Protein AF-A0A9D7RDW9-F1 (afdb_monomer_lite)

Sequence (154 aa):
MALPDELKDSKKYGLVWEGELDVTPSSKNSARASVGKQFHAYVEIYEQSAHDAALAKLLSGGTRSPHRAQVKSKNTEANPLDYYESLGEMAAKVVASEMHSKWENNKTNNTVFVRGKATTLTVQGKKQDDGYHYEITMWYDVGDIYLAFHCYHP

Foldseek 3Di:
DPDPPVCVPCLQKDFQEKDWDWLCAAPVDPVDHIDIAIETEIEGLVVQVLQEQVSVCVNPVDRDDHDPFHPDPDQPDPDSSNVCHVVRVQLVVVVSVVLSVVNNPDPDPDHSAPAFDKDWDQQPPDQGPVGKGKTKIWGDHDHHIYIYMHITHD

Structure (mmCIF, N/CA/C/O backbone):
data_AF-A0A9D7RDW9-F1
#
_entry.id   AF-A0A9D7RDW9-F1
#
loop_
_atom_site.group_PDB
_atom_site.id
_atom_site.type_symbol
_atom_site.label_atom_id
_atom_site.label_alt_id
_atom_site.label_comp_id
_atom_site.label_asym_id
_atom_site.label_entity_id
_atom_site.label_seq_id
_atom_site.pdbx_PDB_ins_code
_atom_site.Cartn_x
_atom_site.Cartn_y
_atom_site.Cartn_z
_atom_site.occupancy
_atom_site.B_iso_or_equiv
_atom_site.auth_seq_id
_atom_site.auth_comp_id
_atom_site.auth_asym_id
_atom_site.auth_atom_id
_atom_site.pdbx_PDB_model_num
ATOM 1 N N . MET A 1 1 ? -14.795 -9.378 -0.049 1.00 60.97 1 MET A N 1
ATOM 2 C CA . MET A 1 1 ? -15.411 -8.552 -1.124 1.00 60.97 1 MET A CA 1
ATOM 3 C C . MET A 1 1 ? -14.729 -8.969 -2.410 1.00 60.97 1 MET A C 1
ATOM 5 O O . MET A 1 1 ? -13.715 -9.646 -2.338 1.00 60.97 1 MET A O 1
ATOM 9 N N . ALA A 1 2 ? -15.285 -8.672 -3.583 1.00 71.94 2 ALA A N 1
ATOM 10 C CA . ALA A 1 2 ? -14.461 -8.790 -4.783 1.00 71.94 2 ALA A CA 1
ATOM 11 C C . ALA A 1 2 ? -13.345 -7.734 -4.704 1.00 71.94 2 ALA A C 1
ATOM 13 O O . ALA A 1 2 ? -13.588 -6.657 -4.152 1.00 71.94 2 ALA A O 1
ATOM 14 N N . LEU A 1 3 ? -12.164 -8.042 -5.251 1.00 79.00 3 LEU A N 1
ATOM 15 C CA . LEU A 1 3 ? -11.102 -7.060 -5.481 1.00 79.00 3 LEU A CA 1
ATOM 16 C C . LEU A 1 3 ? -11.722 -5.770 -6.060 1.00 79.00 3 LEU A C 1
ATOM 18 O O . LEU A 1 3 ? -12.524 -5.901 -6.996 1.00 79.00 3 LEU A O 1
ATOM 22 N N . PRO A 1 4 ? -11.414 -4.571 -5.523 1.00 83.19 4 PRO A N 1
ATOM 23 C CA . PRO A 1 4 ? -11.872 -3.307 -6.096 1.00 83.19 4 PRO A CA 1
ATOM 24 C C . PRO A 1 4 ? -11.644 -3.268 -7.609 1.00 83.19 4 PRO A C 1
ATOM 26 O O . PRO A 1 4 ? -10.594 -3.703 -8.085 1.00 83.19 4 PRO A O 1
ATOM 29 N N . ASP A 1 5 ? -12.634 -2.795 -8.371 1.00 83.94 5 ASP A N 1
ATOM 30 C CA . ASP A 1 5 ? -12.584 -2.819 -9.839 1.00 83.94 5 ASP A CA 1
ATOM 31 C C . ASP A 1 5 ? -11.382 -2.036 -10.380 1.00 83.94 5 ASP A C 1
ATOM 33 O O . ASP A 1 5 ? -10.794 -2.423 -11.388 1.00 83.94 5 ASP A O 1
ATOM 37 N N . GLU A 1 6 ? -10.974 -0.985 -9.669 1.00 82.25 6 GLU A N 1
ATOM 38 C CA . GLU A 1 6 ? -9.788 -0.188 -9.959 1.00 82.25 6 GLU A CA 1
ATOM 39 C C . GLU A 1 6 ? -8.520 -1.051 -9.963 1.00 82.25 6 GLU A C 1
ATOM 41 O O . GLU A 1 6 ? -7.714 -0.955 -10.886 1.00 82.25 6 GLU A O 1
ATOM 46 N N . LEU A 1 7 ? -8.388 -1.957 -8.991 1.00 85.31 7 LEU A N 1
ATOM 47 C CA . LEU A 1 7 ? -7.217 -2.821 -8.812 1.00 85.31 7 LEU A CA 1
ATOM 48 C C . LEU A 1 7 ? -7.205 -4.034 -9.753 1.00 85.31 7 LEU A C 1
ATOM 50 O O . LEU A 1 7 ? -6.202 -4.739 -9.828 1.00 85.31 7 LEU A O 1
ATOM 54 N N . LYS A 1 8 ? -8.295 -4.287 -10.493 1.00 85.88 8 LYS A N 1
ATOM 55 C CA . LYS A 1 8 ? -8.345 -5.363 -11.500 1.00 85.88 8 LYS A CA 1
ATOM 56 C C . LYS A 1 8 ? -7.534 -5.038 -12.752 1.00 85.88 8 LYS A C 1
ATOM 58 O O . LYS A 1 8 ? -7.194 -5.950 -13.506 1.00 85.88 8 LYS A O 1
ATOM 63 N N . ASP A 1 9 ? -7.241 -3.761 -13.002 1.00 86.44 9 ASP A N 1
ATOM 64 C CA . ASP A 1 9 ? -6.407 -3.356 -14.130 1.00 86.44 9 ASP A CA 1
ATOM 65 C C . ASP A 1 9 ? -4.927 -3.603 -13.808 1.00 86.44 9 ASP A C 1
ATOM 67 O O . ASP A 1 9 ? -4.220 -2.734 -13.295 1.00 86.44 9 ASP A O 1
ATOM 71 N N . SER A 1 10 ? -4.446 -4.797 -14.160 1.00 80.44 10 SER A N 1
ATOM 72 C CA . SER A 1 10 ? -3.057 -5.216 -13.941 1.00 80.44 10 SER A CA 1
ATOM 73 C C . SER A 1 10 ? -2.026 -4.395 -14.726 1.00 80.44 10 SER A C 1
ATOM 75 O O . SER A 1 10 ? -0.825 -4.569 -14.532 1.00 80.44 10 SER A O 1
ATOM 77 N N . LYS A 1 11 ? -2.461 -3.527 -15.653 1.00 80.19 11 LYS A N 1
ATOM 78 C CA . LYS A 1 11 ? -1.573 -2.557 -16.313 1.00 80.19 11 LYS A CA 1
ATOM 79 C C . LYS A 1 11 ? -1.382 -1.303 -15.468 1.00 80.19 11 LYS A C 1
ATOM 81 O O . LYS A 1 11 ? -0.401 -0.594 -15.662 1.00 80.19 11 LYS A O 1
ATOM 86 N N . LYS A 1 12 ? -2.319 -1.012 -14.564 1.00 86.56 12 LYS A N 1
ATOM 87 C CA . LYS A 1 12 ? -2.275 0.147 -13.666 1.00 86.56 12 LYS A CA 1
ATOM 88 C C . LYS A 1 12 ? -1.745 -0.193 -12.289 1.00 86.56 12 LYS A C 1
ATOM 90 O O . LYS A 1 12 ? -1.060 0.639 -11.705 1.00 86.56 12 LYS A O 1
ATOM 95 N N . TYR A 1 13 ? -2.040 -1.391 -11.806 1.00 92.06 13 TYR A N 1
ATOM 96 C CA . TYR A 1 13 ? -1.727 -1.815 -10.453 1.00 92.06 13 TYR A CA 1
ATOM 97 C C . TYR A 1 13 ? -1.015 -3.164 -10.481 1.00 92.06 13 TYR A C 1
ATOM 99 O O . TYR A 1 13 ? -1.462 -4.094 -11.149 1.00 92.06 13 TYR A O 1
ATOM 107 N N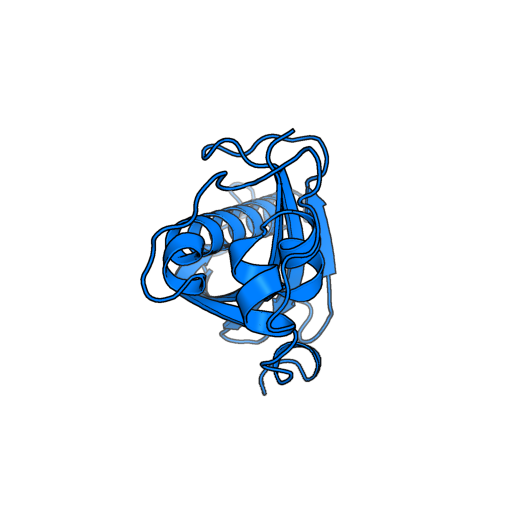 . GLY A 1 14 ? 0.093 -3.273 -9.754 1.00 92.56 14 GLY A N 1
ATOM 108 C CA . GLY A 1 14 ? 0.791 -4.539 -9.541 1.00 92.56 14 GLY A CA 1
ATOM 109 C C . GLY A 1 14 ? 0.740 -4.906 -8.069 1.00 92.56 14 GLY A C 1
ATOM 110 O O . GLY A 1 14 ? 1.182 -4.103 -7.255 1.00 92.56 14 GLY A O 1
ATOM 111 N N . LEU A 1 15 ? 0.210 -6.082 -7.720 1.00 94.69 15 LEU A N 1
ATOM 112 C CA . LEU A 1 15 ? 0.319 -6.602 -6.355 1.00 94.69 15 LEU A CA 1
ATOM 113 C C . LEU A 1 15 ? 1.801 -6.849 -6.058 1.00 94.69 15 LEU A C 1
ATOM 115 O O . LEU A 1 15 ? 2.462 -7.566 -6.807 1.00 94.69 15 LEU A O 1
ATOM 119 N N . VAL A 1 16 ? 2.310 -6.230 -4.998 1.00 95.38 16 VAL A N 1
ATOM 120 C CA . VAL A 1 16 ? 3.726 -6.315 -4.603 1.00 95.38 16 VAL A CA 1
ATOM 121 C C . VAL A 1 16 ? 3.904 -6.928 -3.226 1.00 95.38 16 VAL A C 1
ATOM 123 O O . VAL A 1 16 ? 4.978 -7.433 -2.936 1.00 95.38 16 VAL A O 1
ATOM 126 N N . TRP A 1 17 ? 2.872 -6.902 -2.382 1.00 96.81 17 TRP A N 1
ATOM 127 C CA . TRP A 1 17 ? 2.935 -7.496 -1.054 1.00 96.81 17 TRP A CA 1
ATOM 128 C C . TRP A 1 17 ? 1.547 -7.908 -0.560 1.00 96.81 17 TRP A C 1
ATOM 130 O O . TRP A 1 17 ? 0.559 -7.203 -0.786 1.00 96.81 17 TRP A O 1
ATOM 140 N N . GLU A 1 18 ? 1.486 -9.034 0.144 1.00 96.50 18 GLU A N 1
ATOM 141 C CA . GLU A 1 18 ? 0.309 -9.493 0.874 1.00 96.50 18 GLU A CA 1
ATOM 142 C C . GLU A 1 18 ? 0.717 -10.020 2.253 1.00 96.50 18 GLU A C 1
ATOM 144 O O . GLU A 1 18 ? 1.746 -10.677 2.406 1.00 96.50 18 GLU A O 1
ATOM 149 N N . GLY A 1 19 ? -0.092 -9.746 3.271 1.00 94.50 19 GLY A N 1
ATOM 150 C CA . GLY A 1 19 ? 0.176 -10.242 4.615 1.00 94.50 19 GLY A CA 1
ATOM 151 C C . GLY A 1 19 ? -0.866 -9.807 5.631 1.00 94.50 19 GLY A C 1
ATOM 152 O O . GLY A 1 19 ? -1.590 -8.832 5.431 1.00 94.50 19 GLY A O 1
ATOM 153 N N . GLU A 1 20 ? -0.946 -10.538 6.735 1.00 93.50 20 GLU A N 1
ATOM 154 C CA . GLU A 1 20 ? -1.814 -10.172 7.848 1.00 93.50 20 GLU A CA 1
ATOM 155 C C . GLU A 1 20 ? -1.125 -9.121 8.726 1.00 93.50 20 GLU A C 1
ATOM 157 O O . GLU A 1 20 ? 0.026 -9.294 9.131 1.00 93.50 20 GLU A O 1
ATOM 162 N N . LEU A 1 21 ? -1.833 -8.032 9.032 1.00 89.12 21 LEU A N 1
ATOM 163 C CA . LEU A 1 21 ? -1.414 -7.069 10.047 1.00 89.12 21 LEU A CA 1
ATOM 164 C C . LEU A 1 21 ? -2.541 -6.847 11.046 1.00 89.12 21 LEU A C 1
ATOM 166 O O . LEU A 1 21 ? -3.724 -6.768 10.698 1.00 89.12 21 LEU A O 1
ATOM 170 N N . ASP A 1 22 ? -2.138 -6.680 12.297 1.00 85.75 22 ASP A N 1
ATOM 171 C CA . ASP A 1 22 ? -3.022 -6.280 13.375 1.00 85.75 22 ASP A CA 1
ATOM 172 C C . ASP A 1 22 ? -3.286 -4.774 13.329 1.00 85.75 22 ASP A C 1
ATOM 174 O O . ASP A 1 22 ? -2.366 -3.951 13.355 1.00 85.75 22 ASP A O 1
ATOM 178 N N . VAL A 1 23 ? -4.565 -4.398 13.336 1.00 78.50 23 VAL A N 1
ATOM 179 C CA . VAL A 1 23 ? -4.968 -3.037 13.690 1.00 78.50 23 VAL A CA 1
ATOM 180 C C . VAL A 1 23 ? -5.188 -3.007 15.198 1.00 78.50 23 VAL A C 1
ATOM 182 O O . VAL A 1 23 ? -6.235 -3.430 15.698 1.00 78.50 23 VAL A O 1
ATOM 185 N N . THR A 1 24 ? -4.177 -2.512 15.916 1.00 73.69 24 THR A N 1
ATOM 186 C CA . THR A 1 24 ? -4.162 -2.430 17.382 1.00 73.69 24 THR A CA 1
ATOM 187 C C . THR A 1 24 ? -5.432 -1.742 17.902 1.00 73.69 24 THR A C 1
ATOM 189 O O . THR A 1 24 ? -5.862 -0.727 17.335 1.00 73.69 24 THR A O 1
ATOM 192 N N . PRO A 1 25 ? -6.059 -2.247 18.980 1.00 67.44 25 PRO A N 1
ATOM 193 C CA . PRO A 1 25 ? -7.257 -1.627 19.526 1.00 67.44 25 PRO A CA 1
ATOM 194 C C . PRO A 1 25 ? -6.938 -0.274 20.163 1.00 67.44 25 PRO A C 1
ATOM 196 O O . PRO A 1 25 ? -5.800 0.003 20.542 1.00 67.44 25 PRO A O 1
ATOM 199 N N . SER A 1 26 ? -7.963 0.565 20.322 1.00 69.31 26 SER A N 1
ATOM 200 C CA . SER A 1 26 ? -7.806 1.817 21.061 1.00 69.31 26 SER A CA 1
ATOM 201 C C . SER A 1 26 ? -7.531 1.543 22.542 1.00 69.31 26 SER A C 1
ATOM 203 O O . SER A 1 26 ? -8.332 0.912 23.232 1.00 69.31 26 SER A O 1
ATOM 205 N N . SER A 1 27 ? -6.450 2.122 23.052 1.00 73.12 27 SER A N 1
ATOM 206 C CA . SER A 1 27 ? -6.102 2.227 24.471 1.00 73.12 27 SER A CA 1
ATOM 207 C C . SER A 1 27 ? -7.204 2.868 25.323 1.00 73.12 27 SER A C 1
ATOM 209 O O . SER A 1 27 ? -7.273 2.633 26.528 1.00 73.12 27 SER A O 1
ATOM 211 N N . LYS A 1 28 ? -8.107 3.642 24.710 1.00 69.00 28 LYS A N 1
ATOM 212 C CA . LYS A 1 28 ? -9.235 4.312 25.376 1.00 69.00 28 LYS A CA 1
ATOM 213 C C . LYS A 1 28 ? -10.488 3.442 25.487 1.00 69.00 28 LYS A C 1
ATOM 215 O O . LYS A 1 28 ? -11.459 3.868 26.108 1.00 69.00 28 LYS A O 1
ATOM 220 N N . ASN A 1 29 ? -10.502 2.249 24.891 1.00 65.81 29 ASN A N 1
ATOM 221 C CA . ASN A 1 29 ? -11.636 1.331 24.964 1.00 65.81 29 ASN A CA 1
ATOM 222 C C . ASN A 1 29 ? -11.160 -0.121 25.102 1.00 65.81 29 ASN A C 1
ATOM 224 O O . ASN A 1 29 ? -11.048 -0.857 24.123 1.00 65.81 29 ASN A O 1
ATOM 228 N N . SER A 1 30 ? -10.945 -0.534 26.352 1.00 62.03 30 SER A N 1
ATOM 229 C CA . SER A 1 30 ? -10.460 -1.867 26.736 1.00 62.03 30 SER A CA 1
ATOM 230 C C . SER A 1 30 ? -11.396 -3.026 26.372 1.00 62.03 30 SER A C 1
ATOM 232 O O . SER A 1 30 ? -10.992 -4.180 26.468 1.00 62.03 30 SER A O 1
ATOM 234 N N . ALA A 1 31 ? -12.632 -2.751 25.941 1.00 63.12 31 ALA A N 1
ATOM 235 C CA . ALA A 1 31 ? -13.577 -3.779 25.506 1.00 63.12 31 ALA A CA 1
ATOM 236 C C . ALA A 1 31 ? -13.351 -4.243 24.054 1.00 63.12 31 ALA A C 1
ATOM 238 O O . ALA A 1 31 ? -14.038 -5.153 23.591 1.00 63.12 31 ALA A O 1
ATOM 239 N N . ARG A 1 32 ? -12.432 -3.615 23.308 1.00 67.19 32 ARG A N 1
ATOM 240 C CA . ARG A 1 32 ? -12.145 -3.967 21.912 1.00 67.19 32 ARG A CA 1
ATOM 241 C C . ARG A 1 32 ? -10.827 -4.726 21.805 1.00 67.19 32 ARG A C 1
ATOM 243 O O . ARG A 1 32 ? -9.797 -4.246 22.262 1.00 67.19 32 ARG A O 1
ATOM 250 N N . ALA A 1 33 ? -10.873 -5.899 21.179 1.00 70.31 33 ALA A N 1
ATOM 251 C CA . ALA A 1 33 ? -9.689 -6.680 20.832 1.00 70.31 33 ALA A CA 1
ATOM 252 C C . ALA A 1 33 ? -8.998 -6.121 19.575 1.00 70.31 33 ALA A C 1
ATOM 254 O O . ALA A 1 33 ? -9.622 -5.389 18.799 1.00 70.31 33 ALA A O 1
ATOM 255 N N . SER A 1 34 ? -7.729 -6.496 19.375 1.00 75.06 34 SER A N 1
ATOM 256 C CA . SER A 1 34 ? -7.055 -6.332 18.079 1.00 75.06 34 SER A CA 1
ATOM 257 C C . SER A 1 34 ? -7.871 -6.991 16.977 1.00 75.06 34 SER A C 1
ATOM 259 O O . SER A 1 34 ? -8.531 -8.009 17.207 1.00 75.06 34 SER A O 1
ATOM 261 N N . VAL A 1 35 ? -7.831 -6.400 15.787 1.00 79.50 35 VAL A N 1
ATOM 262 C CA . VAL A 1 35 ? -8.434 -6.991 14.598 1.00 79.50 35 VAL A CA 1
ATOM 263 C C . VAL A 1 35 ? -7.335 -7.231 13.578 1.00 79.50 35 VAL A C 1
ATOM 265 O O . VAL A 1 35 ? -6.849 -6.279 12.965 1.00 79.50 35 VAL A O 1
ATOM 268 N N . GLY A 1 36 ? -6.999 -8.505 13.387 1.00 84.12 36 GLY A N 1
ATOM 269 C CA . GLY A 1 36 ? -6.197 -8.965 12.261 1.00 84.12 36 GLY A CA 1
ATOM 270 C C . GLY A 1 36 ? -6.953 -8.743 10.954 1.00 84.12 36 GLY A C 1
ATOM 271 O O . GLY A 1 36 ? -8.155 -9.026 10.848 1.00 84.12 36 GLY A O 1
ATOM 272 N N . LYS A 1 37 ? -6.266 -8.162 9.975 1.00 87.75 37 LYS A N 1
ATOM 273 C CA . LYS A 1 37 ? -6.765 -7.965 8.613 1.00 87.75 37 LYS A CA 1
ATOM 274 C C . LYS A 1 37 ? -5.730 -8.468 7.632 1.00 87.75 37 LYS A C 1
ATOM 276 O O . LYS A 1 37 ? -4.541 -8.223 7.817 1.00 87.75 37 LYS A O 1
ATOM 281 N N . GLN A 1 38 ? -6.197 -9.097 6.562 1.00 93.50 38 GLN A N 1
ATOM 282 C CA . GLN A 1 38 ? -5.346 -9.396 5.422 1.00 93.50 38 GLN A CA 1
ATOM 283 C C . GLN A 1 38 ? -5.163 -8.118 4.601 1.00 93.50 38 GLN A C 1
ATOM 285 O O . GLN A 1 38 ? -6.139 -7.483 4.202 1.00 93.50 38 GLN A O 1
ATOM 290 N N . PHE A 1 39 ? -3.923 -7.729 4.345 1.00 94.31 39 PHE A N 1
ATOM 291 C CA . PHE A 1 39 ? -3.587 -6.586 3.511 1.00 94.31 39 PHE A CA 1
ATOM 292 C C . PHE A 1 39 ? -3.116 -7.053 2.140 1.00 94.31 39 PHE A C 1
ATOM 294 O O . PHE A 1 39 ? -2.392 -8.039 2.018 1.00 94.31 39 PHE A O 1
ATOM 301 N N . HIS A 1 40 ? -3.509 -6.299 1.118 1.00 95.56 40 HIS A N 1
ATOM 302 C CA . HIS A 1 40 ? -3.111 -6.492 -0.271 1.00 95.56 40 HIS A CA 1
ATOM 303 C C . HIS A 1 40 ? -2.586 -5.160 -0.801 1.00 95.56 40 HIS A C 1
ATOM 305 O O . HIS A 1 40 ? -3.369 -4.229 -1.018 1.00 95.56 40 HIS A O 1
ATOM 311 N N . ALA A 1 41 ? -1.270 -5.055 -0.967 1.00 96.06 41 ALA A N 1
ATOM 312 C CA . ALA A 1 41 ? -0.591 -3.833 -1.372 1.00 96.06 41 ALA A CA 1
ATOM 313 C C . ALA A 1 41 ? -0.232 -3.853 -2.854 1.00 96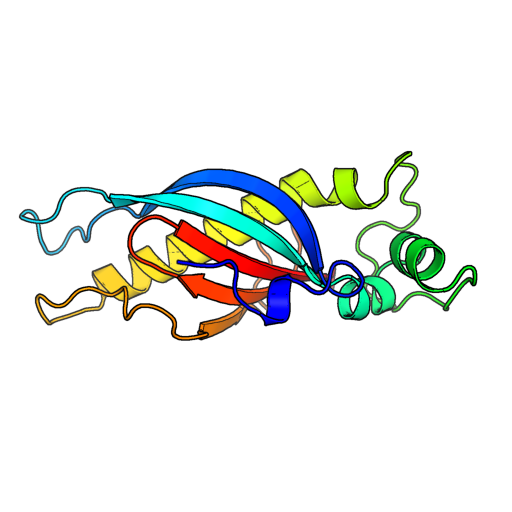.06 41 ALA A C 1
ATOM 315 O O . ALA A 1 41 ? 0.548 -4.684 -3.322 1.00 96.06 41 ALA A O 1
ATOM 316 N N . TYR A 1 42 ? -0.786 -2.890 -3.580 1.00 95.88 42 TYR A N 1
ATOM 317 C CA . TYR A 1 42 ? -0.586 -2.701 -5.004 1.00 95.88 42 TYR A CA 1
ATOM 318 C C . TYR A 1 42 ? 0.230 -1.437 -5.255 1.00 95.88 42 TYR A C 1
ATOM 320 O O . TYR A 1 42 ? -0.104 -0.374 -4.738 1.00 95.88 42 TYR A O 1
ATOM 328 N N . VAL A 1 43 ? 1.259 -1.516 -6.092 1.00 94.56 43 VAL A N 1
ATOM 329 C CA . VAL A 1 43 ? 1.949 -0.320 -6.589 1.00 94.56 43 VAL A CA 1
ATOM 330 C C . VAL A 1 43 ? 1.190 0.265 -7.784 1.00 94.56 43 VAL A C 1
ATOM 332 O O . VAL A 1 43 ? 0.796 -0.471 -8.693 1.00 94.56 43 VAL A O 1
ATOM 335 N N . GLU A 1 44 ? 0.983 1.583 -7.806 1.00 92.88 44 GLU A N 1
ATOM 336 C CA . GLU A 1 44 ? 0.394 2.313 -8.935 1.00 92.88 44 GLU A CA 1
ATOM 337 C C . GLU A 1 44 ? 1.440 2.497 -10.033 1.00 92.88 44 GLU A C 1
ATOM 339 O O . GLU A 1 44 ? 2.222 3.446 -10.031 1.00 92.88 44 GLU A O 1
ATOM 344 N N . ILE A 1 45 ? 1.469 1.584 -11.000 1.00 89.38 45 ILE A N 1
ATOM 345 C CA . ILE A 1 45 ? 2.552 1.479 -11.982 1.00 89.38 45 ILE A CA 1
ATOM 346 C C . ILE A 1 45 ? 2.679 2.762 -12.816 1.00 89.38 45 ILE A C 1
ATOM 348 O O . ILE A 1 45 ? 3.793 3.183 -13.117 1.00 89.38 45 ILE A O 1
ATOM 352 N N . TYR A 1 46 ? 1.568 3.416 -13.177 1.00 85.81 46 TYR A N 1
ATOM 353 C CA . TYR A 1 46 ? 1.613 4.645 -13.981 1.00 85.81 46 TYR A CA 1
ATOM 354 C C . TYR A 1 46 ? 2.234 5.825 -13.231 1.00 85.81 46 TYR A C 1
ATOM 356 O O . TYR A 1 46 ? 3.160 6.440 -13.765 1.00 85.81 46 TYR A O 1
ATOM 364 N N . GLU A 1 47 ? 1.775 6.124 -12.016 1.00 86.81 47 GLU A N 1
ATOM 365 C CA . GLU A 1 47 ? 2.353 7.204 -11.207 1.00 86.81 47 GLU A CA 1
ATOM 366 C C . GLU A 1 47 ? 3.790 6.861 -10.816 1.00 86.81 47 GLU A C 1
ATOM 368 O O . GLU A 1 47 ? 4.712 7.653 -11.014 1.00 86.81 47 GLU A O 1
ATOM 373 N N . GLN A 1 48 ? 4.033 5.611 -10.423 1.00 88.06 48 GLN A N 1
ATOM 374 C CA . GLN A 1 48 ? 5.372 5.143 -10.105 1.00 88.06 48 GLN A CA 1
ATOM 375 C C . GLN A 1 48 ? 6.317 5.226 -11.310 1.00 88.06 48 GLN A C 1
ATOM 377 O O . GLN A 1 48 ? 7.482 5.573 -11.145 1.00 88.06 48 GLN A O 1
ATOM 382 N N . SER A 1 49 ? 5.839 5.002 -12.539 1.00 83.12 49 SER A N 1
ATOM 383 C CA . SER A 1 49 ? 6.644 5.164 -13.759 1.00 83.12 49 SER A CA 1
ATOM 384 C C . SER A 1 49 ? 7.061 6.608 -14.038 1.00 83.12 49 SER A C 1
ATOM 386 O O . SER A 1 49 ? 8.023 6.839 -14.773 1.00 83.12 49 SER A O 1
ATOM 388 N N . ALA A 1 50 ? 6.362 7.599 -13.473 1.00 82.50 50 ALA A N 1
ATOM 389 C CA . ALA A 1 50 ? 6.843 8.973 -13.510 1.00 82.50 50 ALA A CA 1
ATOM 390 C C . ALA A 1 50 ? 8.127 9.113 -12.675 1.00 82.50 50 ALA A C 1
ATOM 392 O O . ALA A 1 50 ? 9.041 9.836 -13.073 1.00 82.50 50 ALA A O 1
ATOM 393 N N . HIS A 1 51 ? 8.228 8.376 -11.567 1.00 81.75 51 HIS A N 1
ATOM 394 C CA . HIS A 1 51 ? 9.356 8.405 -10.639 1.00 81.75 51 HIS A CA 1
ATOM 395 C C . HIS A 1 51 ? 10.448 7.368 -10.948 1.00 81.75 51 HIS A C 1
ATOM 397 O O . HIS A 1 51 ? 11.612 7.620 -10.653 1.00 81.75 51 HIS A O 1
ATOM 403 N N . ASP A 1 52 ? 10.124 6.230 -11.564 1.00 83.88 52 ASP A N 1
ATOM 404 C CA . ASP A 1 52 ? 11.040 5.106 -11.788 1.00 83.88 52 ASP A CA 1
ATOM 405 C C . ASP A 1 52 ? 11.091 4.681 -13.267 1.00 83.88 52 ASP A C 1
ATOM 407 O O . ASP A 1 52 ? 10.111 4.224 -13.865 1.00 83.88 52 ASP A O 1
ATOM 411 N N . ALA A 1 53 ? 12.285 4.784 -13.858 1.00 80.06 53 ALA A N 1
ATOM 412 C CA . ALA A 1 53 ? 12.534 4.425 -15.250 1.00 80.06 53 ALA A CA 1
ATOM 413 C C . ALA A 1 53 ? 12.341 2.923 -15.545 1.00 80.06 53 ALA A C 1
ATOM 415 O O . ALA A 1 53 ? 12.019 2.565 -16.681 1.00 80.06 53 ALA A O 1
ATOM 416 N N . ALA A 1 54 ? 12.525 2.034 -14.563 1.00 81.69 54 ALA A N 1
ATOM 417 C CA . ALA A 1 54 ? 12.358 0.596 -14.763 1.00 81.69 54 ALA A CA 1
ATOM 418 C C . ALA A 1 54 ? 10.885 0.214 -14.957 1.00 81.69 54 ALA A C 1
ATOM 420 O O . ALA A 1 54 ? 10.570 -0.552 -15.870 1.00 81.69 54 ALA A O 1
ATOM 421 N N . LEU A 1 55 ? 9.974 0.806 -14.178 1.00 85.31 55 LEU A N 1
ATOM 422 C CA . LEU A 1 55 ? 8.534 0.622 -14.381 1.00 85.31 55 LEU A CA 1
ATOM 423 C C . LEU A 1 55 ? 8.042 1.320 -15.653 1.00 85.31 55 LEU A C 1
ATOM 425 O O . LEU A 1 55 ? 7.203 0.771 -16.365 1.00 85.31 55 LEU A O 1
ATOM 429 N N . ALA A 1 56 ? 8.615 2.472 -16.017 1.00 81.19 56 ALA A N 1
ATOM 430 C CA . ALA A 1 56 ? 8.326 3.098 -17.311 1.00 81.19 56 ALA A CA 1
ATOM 431 C C . ALA A 1 56 ? 8.685 2.184 -18.493 1.00 81.19 56 ALA A C 1
ATOM 433 O O . ALA A 1 56 ? 7.893 2.035 -19.431 1.00 81.19 56 ALA A O 1
ATOM 434 N N . LYS A 1 57 ? 9.852 1.531 -18.423 1.00 80.12 57 LYS A N 1
ATOM 435 C CA . LYS A 1 57 ? 10.291 0.554 -19.424 1.00 80.12 57 LYS A CA 1
ATOM 436 C C . LYS A 1 57 ? 9.358 -0.658 -19.476 1.00 80.12 57 LYS A C 1
ATOM 438 O O . LYS A 1 57 ? 9.024 -1.091 -20.576 1.00 80.12 57 LYS A O 1
ATOM 443 N N . LEU A 1 58 ? 8.919 -1.165 -18.319 1.00 80.94 58 LEU A N 1
ATOM 444 C CA . LEU A 1 58 ? 7.952 -2.265 -18.220 1.00 80.94 58 LEU A CA 1
ATOM 445 C C . LEU A 1 58 ? 6.627 -1.930 -18.930 1.00 80.94 58 LEU A C 1
ATOM 447 O O . LEU A 1 58 ? 6.106 -2.763 -19.666 1.00 80.94 58 LEU A O 1
ATOM 451 N N . LEU A 1 59 ? 6.103 -0.712 -18.748 1.00 79.25 59 LEU A N 1
ATOM 452 C CA . LEU A 1 59 ? 4.807 -0.297 -19.299 1.00 79.25 59 LEU A CA 1
ATOM 453 C C . LEU A 1 59 ? 4.823 0.042 -20.793 1.00 79.25 59 LEU A C 1
ATOM 455 O O . LEU A 1 59 ? 3.852 -0.224 -21.499 1.00 79.25 59 LEU A O 1
ATOM 459 N N . SER A 1 60 ? 5.877 0.711 -21.263 1.00 70.38 60 SER A N 1
ATOM 460 C CA . SER A 1 60 ? 5.862 1.399 -22.563 1.00 70.38 60 SER A CA 1
ATOM 461 C C . SER A 1 60 ? 6.898 0.888 -23.562 1.00 70.38 60 SER A C 1
ATOM 463 O O . SER A 1 60 ? 6.916 1.343 -24.704 1.00 70.38 60 SER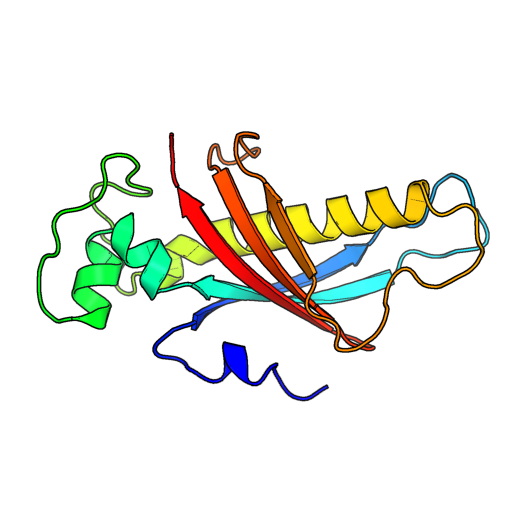 A O 1
ATOM 465 N N . GLY A 1 61 ? 7.795 -0.016 -23.151 1.00 62.81 61 GLY A N 1
ATOM 466 C CA . GLY A 1 61 ? 8.933 -0.452 -23.967 1.00 62.81 61 GLY A CA 1
ATOM 467 C C . GLY A 1 61 ? 9.955 0.656 -24.273 1.00 62.81 61 GLY A C 1
ATOM 468 O O . GLY A 1 61 ? 10.957 0.390 -24.934 1.00 62.81 61 GLY A O 1
ATOM 469 N N . GLY A 1 62 ? 9.733 1.883 -23.787 1.00 59.19 62 GLY A N 1
ATOM 470 C CA . GLY A 1 62 ? 10.576 3.055 -24.001 1.00 59.19 62 GLY A CA 1
ATOM 471 C C . GLY A 1 62 ? 11.112 3.641 -22.694 1.00 59.19 62 GLY A C 1
ATOM 472 O O . GLY A 1 62 ? 10.563 3.440 -21.612 1.00 59.19 62 GLY A O 1
ATOM 473 N N . THR A 1 63 ? 12.209 4.389 -22.788 1.00 58.16 63 THR A N 1
ATOM 474 C CA . THR A 1 63 ? 12.793 5.149 -21.675 1.00 58.16 63 THR A CA 1
ATOM 475 C C . THR A 1 63 ? 12.132 6.521 -21.583 1.00 58.16 63 THR A C 1
ATOM 477 O O . THR A 1 63 ? 12.588 7.480 -22.205 1.00 58.16 63 THR A O 1
ATOM 480 N N . ARG A 1 64 ? 11.050 6.638 -20.804 1.00 64.06 64 ARG A N 1
ATOM 481 C CA . ARG A 1 64 ? 10.616 7.948 -20.293 1.00 64.06 64 ARG A CA 1
ATOM 482 C C . ARG A 1 64 ? 11.725 8.496 -19.388 1.00 64.06 64 ARG A C 1
ATOM 484 O O . ARG A 1 64 ? 12.285 7.747 -18.590 1.00 64.06 64 ARG A O 1
ATOM 491 N N . SER A 1 65 ? 12.047 9.783 -19.509 1.00 66.44 65 SER A N 1
ATOM 492 C CA . SER A 1 65 ? 13.001 10.425 -18.599 1.00 66.44 65 SER A CA 1
ATOM 493 C C . SER A 1 65 ? 12.455 10.397 -17.166 1.00 66.44 65 SER A C 1
ATOM 495 O O . SER A 1 65 ? 11.306 10.805 -16.970 1.00 66.44 65 SER A O 1
ATOM 497 N N . PRO A 1 66 ? 13.242 9.933 -16.180 1.00 65.38 66 PRO A N 1
ATOM 498 C CA . PRO A 1 66 ? 12.794 9.857 -14.796 1.00 65.38 66 PRO A CA 1
ATOM 499 C C . PRO A 1 66 ? 12.529 11.254 -14.228 1.00 65.38 66 PRO A C 1
ATOM 501 O O . PRO A 1 66 ? 13.202 12.229 -14.580 1.00 65.38 66 PRO A O 1
ATOM 504 N N . HIS A 1 67 ? 11.556 11.354 -13.324 1.00 71.69 67 HIS A N 1
ATOM 505 C CA . HIS A 1 67 ? 11.389 12.541 -12.495 1.00 71.69 67 HIS A CA 1
ATOM 506 C C . HIS A 1 67 ? 12.593 12.717 -11.550 1.00 71.69 67 HIS A C 1
ATOM 508 O O . HIS A 1 67 ? 13.315 11.768 -11.252 1.00 71.69 67 HIS A O 1
ATOM 514 N N . ARG A 1 68 ? 12.811 13.937 -11.036 1.00 67.81 68 ARG A N 1
ATOM 515 C CA . ARG A 1 68 ? 13.943 14.250 -10.132 1.00 67.81 68 ARG A CA 1
ATOM 516 C C . ARG A 1 68 ? 13.923 13.460 -8.814 1.00 67.81 68 ARG A C 1
ATOM 518 O O . ARG A 1 68 ? 14.961 13.306 -8.187 1.00 67.81 68 ARG A O 1
ATOM 525 N N . ALA A 1 69 ? 12.753 12.962 -8.432 1.00 75.06 69 ALA A N 1
ATOM 526 C CA . ALA A 1 69 ? 12.468 12.259 -7.185 1.00 75.06 69 ALA A CA 1
ATOM 527 C C . ALA A 1 69 ? 12.473 10.731 -7.393 1.00 75.06 69 ALA A C 1
ATOM 529 O O . ALA A 1 69 ? 11.462 10.065 -7.159 1.00 75.06 69 ALA A O 1
ATOM 530 N N . GLN A 1 70 ? 13.561 10.193 -7.955 1.00 75.94 70 GLN A N 1
ATOM 531 C CA . GLN A 1 70 ? 13.635 8.783 -8.343 1.00 75.94 70 GLN A CA 1
ATOM 532 C C . GLN A 1 70 ? 13.738 7.866 -7.119 1.00 75.94 70 GLN A C 1
ATOM 534 O O . GLN A 1 70 ? 14.581 8.082 -6.254 1.00 75.94 70 GLN A O 1
ATOM 539 N N . VAL A 1 71 ? 12.912 6.814 -7.075 1.00 80.50 71 VAL A N 1
ATOM 540 C CA . VAL A 1 71 ? 12.892 5.847 -5.960 1.00 80.50 71 VAL A CA 1
ATOM 541 C C . VAL A 1 71 ? 14.144 4.967 -5.951 1.00 80.50 71 VAL A C 1
ATOM 543 O O . VAL A 1 71 ? 14.822 4.864 -4.934 1.00 80.50 71 VAL A O 1
ATOM 546 N N . LYS A 1 72 ? 14.522 4.399 -7.104 1.00 78.06 72 LYS A N 1
ATOM 547 C CA . LYS A 1 72 ? 15.779 3.652 -7.272 1.00 78.06 72 LYS A CA 1
ATOM 548 C C . LYS A 1 72 ? 16.419 4.010 -8.606 1.00 78.06 72 LYS A C 1
ATOM 550 O O . LYS A 1 72 ? 15.858 3.747 -9.668 1.00 78.06 72 LYS A O 1
ATOM 555 N N . SER A 1 73 ? 17.607 4.619 -8.558 1.00 69.00 73 SER A N 1
ATOM 556 C CA . SER A 1 73 ? 18.302 5.166 -9.739 1.00 69.00 73 SER A CA 1
ATOM 557 C C . SER A 1 73 ? 18.589 4.128 -10.826 1.00 69.00 73 SER A C 1
ATOM 559 O O . SER A 1 73 ? 18.573 4.436 -12.019 1.00 69.00 73 SER A O 1
ATOM 561 N N . LYS A 1 74 ? 18.819 2.880 -10.412 1.00 68.50 74 LYS A N 1
ATOM 562 C CA . LYS A 1 74 ? 19.041 1.725 -11.280 1.00 68.50 74 LYS A CA 1
ATOM 563 C C . LYS A 1 74 ? 18.387 0.508 -10.641 1.00 68.50 74 LYS A C 1
ATOM 565 O O . LYS A 1 74 ? 19.032 -0.221 -9.892 1.00 68.50 74 LYS A O 1
ATOM 570 N N . ASN A 1 75 ? 17.093 0.319 -10.880 1.00 70.44 75 ASN A N 1
ATOM 571 C CA . ASN A 1 75 ? 16.451 -0.924 -10.483 1.00 70.44 75 ASN A CA 1
ATOM 572 C C . ASN A 1 75 ? 16.993 -2.066 -11.366 1.00 70.44 75 ASN A C 1
ATOM 574 O O . ASN A 1 75 ? 16.802 -2.055 -12.581 1.00 70.44 75 ASN A O 1
ATOM 578 N N . THR A 1 76 ? 17.750 -2.982 -10.758 1.00 71.94 76 THR A N 1
ATOM 579 C CA . THR A 1 76 ? 18.396 -4.127 -11.421 1.00 71.94 76 THR A CA 1
ATOM 580 C C . THR A 1 76 ? 17.668 -5.444 -11.173 1.00 71.94 76 THR A C 1
ATOM 582 O O . THR A 1 76 ? 18.180 -6.482 -11.586 1.00 71.94 76 THR A O 1
ATOM 585 N N . GLU A 1 77 ? 16.524 -5.422 -10.480 1.00 77.88 77 GLU A N 1
ATOM 586 C CA . GLU A 1 77 ? 15.742 -6.637 -10.250 1.00 77.88 77 GLU A CA 1
ATOM 587 C C . GLU A 1 77 ? 15.285 -7.244 -11.581 1.00 77.88 77 GLU A C 1
ATOM 589 O O . GLU A 1 77 ? 14.980 -6.526 -12.540 1.00 77.88 77 GLU A O 1
ATOM 594 N N . ALA A 1 78 ? 15.220 -8.577 -11.632 1.00 80.06 78 ALA A N 1
ATOM 595 C CA . ALA A 1 78 ? 14.714 -9.294 -12.801 1.00 80.06 78 ALA A CA 1
ATOM 596 C C . ALA A 1 78 ? 13.244 -8.938 -13.081 1.00 80.06 78 ALA A C 1
ATOM 598 O O . ALA A 1 78 ? 12.860 -8.761 -14.239 1.00 80.06 78 ALA A O 1
ATOM 599 N N . ASN A 1 79 ? 12.449 -8.772 -12.020 1.00 85.88 79 ASN A N 1
ATOM 600 C CA . ASN A 1 79 ? 11.107 -8.216 -12.061 1.00 85.88 79 ASN A CA 1
ATOM 601 C C . ASN A 1 79 ? 11.080 -6.899 -11.264 1.00 85.88 79 ASN A C 1
ATOM 603 O O . ASN A 1 79 ? 11.298 -6.917 -10.052 1.00 85.88 79 ASN A O 1
ATOM 607 N N . PRO A 1 80 ? 10.797 -5.748 -11.902 1.00 85.12 80 PRO A N 1
ATOM 608 C CA . PRO A 1 80 ? 10.763 -4.461 -11.214 1.00 85.12 80 PRO A CA 1
ATOM 609 C C . PRO A 1 80 ? 9.811 -4.407 -10.015 1.00 85.12 80 PRO A C 1
ATOM 611 O O . PRO A 1 80 ? 10.057 -3.602 -9.120 1.00 85.12 80 PRO A O 1
ATOM 614 N N . LEU A 1 81 ? 8.752 -5.227 -10.001 1.00 89.62 81 LEU A N 1
ATOM 615 C CA . LEU A 1 81 ? 7.769 -5.276 -8.916 1.00 89.62 81 LEU A CA 1
ATOM 616 C C . LEU A 1 81 ? 8.331 -5.875 -7.620 1.00 89.62 81 LEU A C 1
ATOM 618 O O . LEU A 1 81 ? 7.941 -5.416 -6.553 1.00 89.62 81 LEU A O 1
ATOM 622 N N . ASP A 1 82 ? 9.286 -6.805 -7.693 1.00 90.69 82 ASP A N 1
ATOM 623 C CA . ASP A 1 82 ? 9.863 -7.467 -6.510 1.00 90.69 82 ASP A CA 1
ATOM 624 C C . ASP A 1 82 ? 10.552 -6.449 -5.584 1.00 90.69 82 ASP A C 1
ATOM 626 O O . ASP A 1 82 ? 10.473 -6.524 -4.362 1.00 90.69 82 ASP A O 1
ATOM 630 N N . TYR A 1 83 ? 11.161 -5.408 -6.163 1.00 89.06 83 TYR A N 1
ATOM 631 C CA . TYR A 1 83 ? 11.742 -4.305 -5.394 1.00 89.06 83 TYR A CA 1
ATOM 632 C C . TYR A 1 83 ? 10.717 -3.597 -4.489 1.00 89.06 83 TYR A C 1
ATOM 634 O O . TYR A 1 83 ? 11.064 -3.121 -3.407 1.00 89.06 83 TYR A O 1
ATOM 642 N N . TYR A 1 84 ? 9.460 -3.522 -4.929 1.00 92.12 84 TYR A N 1
ATOM 643 C CA . TYR A 1 84 ? 8.400 -2.810 -4.225 1.00 92.12 84 TYR A CA 1
ATOM 644 C C . TYR A 1 84 ? 7.757 -3.636 -3.109 1.00 92.12 84 TYR A C 1
ATOM 646 O O . TYR A 1 84 ? 6.907 -3.095 -2.411 1.00 92.12 84 TYR A O 1
ATOM 654 N N . GLU A 1 85 ? 8.164 -4.887 -2.884 1.00 93.38 85 GLU A N 1
ATOM 655 C CA . GLU A 1 85 ? 7.598 -5.735 -1.827 1.00 93.38 85 GLU A CA 1
ATOM 656 C C . GLU A 1 85 ? 7.735 -5.089 -0.440 1.00 93.38 85 GLU A C 1
ATOM 658 O O . GLU A 1 85 ? 6.744 -4.866 0.255 1.00 93.38 85 GLU A O 1
ATOM 663 N N . SER A 1 86 ? 8.950 -4.670 -0.071 1.00 93.12 86 SER A N 1
ATOM 664 C CA . SER A 1 86 ? 9.191 -4.004 1.223 1.00 93.12 86 SER A CA 1
ATOM 665 C C . SER A 1 86 ? 8.509 -2.632 1.339 1.00 93.12 86 SER A C 1
ATOM 667 O O . SER A 1 86 ? 8.087 -2.233 2.425 1.00 93.12 86 SER A O 1
ATOM 669 N N . LEU A 1 87 ? 8.349 -1.922 0.216 1.00 93.50 87 LEU A N 1
ATOM 670 C CA . LEU A 1 87 ? 7.612 -0.656 0.149 1.00 93.50 87 LEU A CA 1
ATOM 671 C C . LEU A 1 87 ? 6.098 -0.891 0.298 1.00 93.50 87 LEU A C 1
ATOM 673 O O . LEU A 1 87 ? 5.404 -0.098 0.931 1.00 93.50 87 LEU A O 1
ATOM 677 N N . GLY A 1 88 ? 5.589 -2.008 -0.228 1.00 95.25 88 GLY A N 1
ATOM 678 C CA . GLY A 1 88 ? 4.210 -2.455 -0.056 1.00 95.25 88 GLY A CA 1
ATOM 679 C C . GLY A 1 88 ? 3.898 -2.818 1.392 1.00 95.25 88 GLY A C 1
ATOM 680 O O . GLY A 1 88 ? 2.874 -2.385 1.922 1.00 95.25 88 GLY A O 1
ATOM 681 N N . GLU A 1 89 ? 4.812 -3.521 2.066 1.00 96.19 89 GLU A N 1
ATOM 682 C CA . GLU A 1 89 ? 4.710 -3.780 3.505 1.00 96.19 89 GLU A CA 1
ATOM 683 C C . GLU A 1 89 ? 4.694 -2.465 4.308 1.00 96.19 89 GLU A C 1
ATOM 685 O O . GLU A 1 89 ? 3.870 -2.291 5.210 1.00 96.19 89 GLU A O 1
ATOM 690 N N . MET A 1 90 ? 5.565 -1.504 3.972 1.00 95.19 90 MET A N 1
ATOM 691 C CA . MET A 1 90 ? 5.574 -0.190 4.625 1.00 95.19 90 MET A CA 1
ATOM 692 C C . MET A 1 90 ? 4.261 0.567 4.397 1.00 95.19 90 MET A C 1
ATOM 694 O O . MET A 1 90 ? 3.670 1.068 5.354 1.00 95.19 90 MET A O 1
ATOM 698 N N . ALA A 1 91 ? 3.753 0.607 3.163 1.00 94.88 91 ALA A N 1
ATOM 699 C CA . ALA A 1 91 ? 2.467 1.227 2.852 1.00 94.88 91 ALA A CA 1
ATOM 700 C C . ALA A 1 91 ? 1.321 0.594 3.665 1.00 94.88 91 ALA A C 1
ATOM 702 O O . ALA A 1 91 ? 0.481 1.309 4.217 1.00 94.88 91 ALA A O 1
ATOM 703 N N . ALA A 1 92 ? 1.319 -0.733 3.825 1.00 95.12 92 ALA A N 1
ATOM 704 C CA . ALA A 1 92 ? 0.356 -1.434 4.669 1.00 95.12 92 ALA A CA 1
ATOM 705 C C . ALA A 1 92 ? 0.477 -1.047 6.155 1.00 95.12 92 ALA A C 1
ATOM 707 O O . ALA A 1 92 ? -0.537 -0.767 6.799 1.00 95.12 92 ALA A O 1
ATOM 708 N N . LYS A 1 93 ? 1.700 -0.933 6.691 1.00 93.94 93 LYS A N 1
ATOM 709 C CA . LYS A 1 93 ? 1.945 -0.445 8.063 1.00 93.94 93 LYS A CA 1
ATOM 710 C C . LYS A 1 93 ? 1.462 0.991 8.266 1.00 93.94 93 LYS A C 1
ATOM 712 O O . LYS A 1 93 ? 0.869 1.294 9.303 1.00 93.94 93 LYS A O 1
ATOM 717 N N . VAL A 1 94 ? 1.655 1.867 7.277 1.00 92.81 94 VAL A N 1
ATOM 718 C CA . VAL A 1 94 ? 1.134 3.245 7.297 1.00 92.81 94 VAL A CA 1
ATOM 719 C C . VAL A 1 94 ? -0.392 3.241 7.374 1.00 92.81 94 VAL A C 1
ATOM 721 O O . VAL A 1 94 ? -0.965 3.936 8.215 1.00 92.81 94 VAL A O 1
ATOM 724 N N . VAL A 1 95 ? -1.056 2.415 6.559 1.00 91.56 95 VAL A N 1
ATOM 725 C CA . VAL A 1 95 ? -2.516 2.253 6.603 1.00 91.56 95 VAL A CA 1
ATOM 726 C C . VAL A 1 95 ? -2.978 1.728 7.963 1.00 91.56 95 VAL A C 1
ATOM 728 O O . VAL A 1 95 ? -3.901 2.296 8.548 1.00 91.56 95 VAL A O 1
ATOM 731 N N . ALA A 1 96 ? -2.337 0.686 8.496 1.00 90.56 96 ALA A N 1
ATOM 732 C CA . ALA A 1 96 ? -2.677 0.118 9.800 1.00 90.56 96 ALA A CA 1
ATOM 733 C C . ALA A 1 96 ? -2.538 1.157 10.929 1.00 90.56 96 ALA A C 1
ATOM 735 O O . ALA A 1 96 ? -3.436 1.294 11.763 1.00 90.56 96 ALA A O 1
ATOM 736 N N . SER A 1 97 ? -1.460 1.946 10.914 1.00 88.75 97 SER A N 1
ATOM 737 C CA . SER A 1 97 ? -1.212 3.029 11.874 1.00 88.75 97 SER A CA 1
ATOM 738 C C . SER A 1 97 ? -2.251 4.153 11.781 1.00 88.7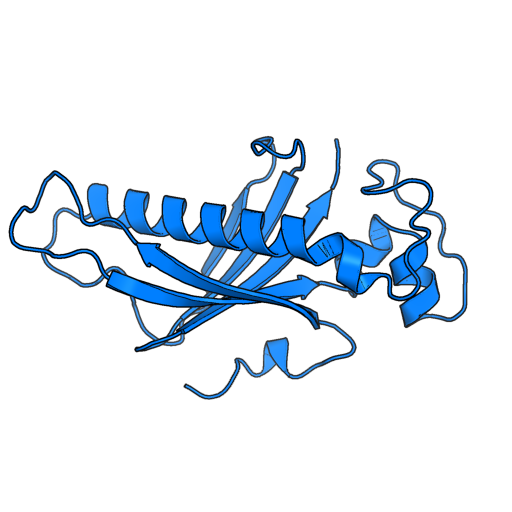5 97 SER A C 1
ATOM 740 O O . SER A 1 97 ? -2.752 4.643 12.798 1.00 88.75 97 SER A O 1
ATOM 742 N N . GLU A 1 98 ? -2.650 4.533 10.566 1.00 88.00 98 GLU A N 1
ATOM 743 C CA . GLU A 1 98 ? -3.703 5.526 10.346 1.00 88.00 98 GLU A CA 1
ATOM 744 C C . GLU A 1 98 ? -5.073 5.010 10.808 1.00 88.00 98 GLU A C 1
ATOM 746 O O . GLU A 1 98 ? -5.844 5.737 11.442 1.00 88.00 98 GLU A O 1
ATOM 751 N N . MET A 1 99 ? -5.383 3.736 10.548 1.00 85.19 99 MET A N 1
ATOM 752 C CA . MET A 1 99 ? -6.602 3.102 11.052 1.00 85.19 99 MET A CA 1
ATOM 753 C C . MET A 1 99 ? -6.620 3.057 12.577 1.00 85.19 99 MET A C 1
ATOM 755 O O . MET A 1 99 ? -7.630 3.431 13.177 1.00 85.19 99 MET A O 1
ATOM 759 N N . HIS A 1 100 ? -5.507 2.674 13.204 1.00 84.69 100 HIS A N 1
ATOM 760 C CA . HIS A 1 100 ? -5.351 2.719 14.653 1.00 84.69 100 HIS A CA 1
ATOM 761 C C . HIS A 1 100 ? -5.553 4.144 15.189 1.00 84.69 100 HIS A C 1
ATOM 763 O O . HIS A 1 100 ? -6.346 4.351 16.104 1.00 84.69 100 HIS A O 1
ATOM 769 N N . SER A 1 101 ? -4.943 5.150 14.560 1.00 84.06 101 SER A N 1
ATOM 770 C CA . SER A 1 101 ? -5.085 6.561 14.947 1.00 84.06 101 SER A CA 1
ATOM 771 C C . SER A 1 101 ? -6.531 7.058 14.841 1.00 84.06 101 SER A C 1
ATOM 773 O O . SER A 1 101 ? -7.031 7.747 15.735 1.00 84.06 101 SER A O 1
ATOM 775 N N . LYS A 1 102 ? -7.255 6.686 13.778 1.00 81.81 102 LYS A N 1
ATOM 776 C CA . LYS A 1 102 ? -8.694 6.973 13.644 1.00 81.81 102 LYS A CA 1
ATOM 777 C C . LYS A 1 102 ? -9.505 6.282 14.727 1.00 81.81 102 LYS A C 1
ATOM 779 O O . LYS A 1 102 ? -10.430 6.881 15.273 1.00 81.81 102 LYS A O 1
ATOM 784 N N . TRP A 1 103 ? -9.157 5.041 15.046 1.00 79.25 103 TRP A N 1
ATOM 785 C CA . TRP A 1 103 ? -9.805 4.274 16.099 1.00 79.25 103 TRP A CA 1
ATOM 786 C C . TRP A 1 103 ? -9.595 4.921 17.470 1.00 79.25 103 TRP A C 1
ATOM 788 O O . TRP A 1 103 ? -10.565 5.123 18.196 1.00 79.25 103 TRP A O 1
ATOM 798 N N . GLU A 1 104 ? -8.371 5.343 17.783 1.00 80.38 104 GLU A N 1
ATOM 799 C CA . GLU A 1 104 ? -8.009 6.049 19.018 1.00 80.38 104 GLU A CA 1
ATOM 800 C C . GLU A 1 104 ? -8.718 7.393 19.198 1.00 80.38 104 GLU A C 1
ATOM 802 O O . GLU A 1 104 ? -8.956 7.853 20.321 1.00 80.38 104 GLU A O 1
ATOM 807 N N . ASN A 1 105 ? -9.052 8.055 18.095 1.00 79.25 105 ASN A N 1
ATOM 808 C CA . ASN A 1 105 ? -9.733 9.346 18.107 1.00 79.25 105 ASN A CA 1
ATOM 809 C C . ASN A 1 105 ? -11.259 9.228 17.993 1.00 79.25 105 ASN A C 1
ATOM 811 O O . ASN A 1 105 ? -11.969 10.224 18.164 1.00 79.25 105 ASN A O 1
ATOM 815 N N . ASN A 1 106 ? -11.788 8.028 17.745 1.00 75.81 106 ASN A N 1
ATOM 816 C CA . ASN A 1 106 ? -13.220 7.807 17.644 1.00 75.81 106 ASN A CA 1
ATOM 817 C C . ASN A 1 106 ? -13.871 7.821 19.037 1.00 75.81 106 ASN A C 1
ATOM 819 O O . ASN A 1 106 ? -13.719 6.897 19.830 1.00 75.81 106 ASN A O 1
ATOM 823 N N . LYS A 1 107 ? -14.645 8.874 19.324 1.00 67.94 107 LYS A N 1
ATOM 824 C CA . LYS A 1 107 ? -15.411 9.021 20.578 1.00 67.94 107 LYS A CA 1
ATOM 825 C C . LYS A 1 107 ? -16.670 8.148 20.629 1.00 67.94 107 LYS A C 1
ATOM 827 O O . LYS A 1 107 ? -17.315 8.066 21.669 1.00 67.94 107 LYS A O 1
ATOM 832 N N . THR A 1 108 ? -17.053 7.545 19.504 1.00 68.06 108 THR A N 1
ATOM 833 C CA . THR A 1 108 ? -18.239 6.691 19.385 1.00 68.06 108 THR A CA 1
ATOM 834 C C . THR A 1 108 ? -17.835 5.227 19.319 1.00 68.06 108 THR A C 1
ATOM 836 O O . THR A 1 108 ? -16.776 4.880 18.804 1.00 68.06 108 THR A O 1
ATOM 839 N N . ASN A 1 109 ? -18.708 4.334 19.78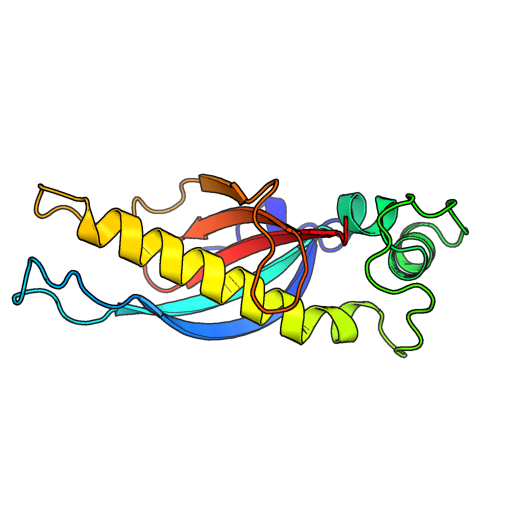2 1.00 62.22 109 ASN A N 1
ATOM 840 C CA . ASN A 1 109 ? -18.459 2.894 19.737 1.00 62.22 109 ASN A CA 1
ATOM 841 C C . ASN A 1 109 ? -18.754 2.292 18.345 1.00 62.22 109 ASN A C 1
ATOM 843 O O . ASN A 1 109 ? -19.154 1.136 18.239 1.00 62.22 109 ASN A O 1
ATOM 847 N N . ASN A 1 110 ? -18.547 3.052 17.267 1.00 67.44 110 ASN A N 1
ATOM 848 C CA . ASN A 1 110 ? -18.746 2.585 15.897 1.00 67.44 110 ASN A CA 1
ATOM 849 C C . ASN A 1 110 ? -17.476 1.921 15.346 1.00 67.44 110 ASN A C 1
ATOM 851 O O . ASN A 1 110 ? -16.366 2.117 15.849 1.00 67.44 110 ASN A O 1
ATOM 855 N N . THR A 1 111 ? -17.635 1.073 14.333 1.00 69.69 111 THR A N 1
ATOM 856 C CA . THR A 1 111 ? -16.500 0.550 13.563 1.00 69.69 111 THR A CA 1
ATOM 857 C C . THR A 1 111 ? -15.844 1.691 12.779 1.00 69.69 111 THR A C 1
ATOM 859 O O . THR A 1 111 ? -16.544 2.559 12.259 1.00 69.69 111 THR A O 1
ATOM 862 N N . VAL A 1 112 ? -14.511 1.706 12.694 1.00 70.94 112 VAL A N 1
ATOM 863 C CA . VAL A 1 112 ? -13.791 2.607 11.770 1.00 70.94 112 VAL A CA 1
ATOM 864 C C . VAL A 1 112 ? -13.782 2.071 10.335 1.00 70.94 112 VAL A C 1
ATOM 866 O O . VAL A 1 112 ? -13.443 2.795 9.404 1.00 70.94 112 VAL A O 1
ATOM 869 N N . PHE A 1 113 ? -14.223 0.824 10.150 1.00 73.81 113 PHE A N 1
ATOM 870 C CA . PHE A 1 113 ? -14.368 0.161 8.863 1.00 73.81 113 PHE A CA 1
ATOM 871 C C . PHE A 1 113 ? -15.799 0.378 8.306 1.00 73.81 113 PHE A C 1
ATOM 873 O O . PHE A 1 113 ? -16.727 -0.353 8.644 1.00 73.81 113 PHE A O 1
ATOM 880 N N . VAL A 1 114 ? -16.000 1.355 7.414 1.00 70.88 114 VAL A N 1
ATOM 881 C CA . VAL A 1 114 ? -17.199 1.547 6.538 1.00 70.88 114 VAL A CA 1
ATOM 882 C C . VAL A 1 114 ? -17.117 0.826 5.158 1.00 70.88 114 VAL A C 1
ATOM 884 O O . VAL A 1 114 ? -16.672 1.416 4.176 1.00 70.88 114 VAL A O 1
ATOM 887 N N . ARG A 1 115 ? -17.446 -0.468 5.074 1.00 73.88 115 ARG A N 1
ATOM 888 C CA . ARG A 1 115 ? -17.127 -1.362 3.928 1.00 73.88 115 ARG A CA 1
ATOM 889 C C . ARG A 1 115 ? -17.238 -0.726 2.525 1.00 73.88 115 ARG A C 1
ATOM 891 O O . ARG A 1 115 ? -18.225 -0.066 2.218 1.00 73.88 115 ARG A O 1
ATOM 898 N N . GLY A 1 116 ? -16.268 -1.020 1.656 1.00 66.81 116 GLY A N 1
ATOM 899 C CA . GLY A 1 116 ? -16.294 -0.693 0.223 1.00 66.81 116 GLY A CA 1
ATOM 900 C C . GLY A 1 116 ? -16.038 0.776 -0.117 1.00 66.81 116 GLY A C 1
ATOM 901 O O . GLY A 1 116 ? -16.100 1.149 -1.284 1.00 66.81 116 GLY A O 1
ATOM 902 N N . LYS A 1 117 ? -15.749 1.622 0.876 1.00 72.00 117 LYS A N 1
ATOM 903 C CA . LYS A 1 117 ? -15.473 3.039 0.652 1.00 72.00 117 LYS A CA 1
ATOM 904 C C . LYS A 1 117 ? -13.985 3.272 0.399 1.00 72.00 117 LYS A C 1
ATOM 906 O O . LYS A 1 117 ? -13.164 3.027 1.283 1.00 72.00 117 LYS A O 1
ATOM 911 N N . ALA A 1 118 ? -13.670 3.820 -0.774 1.00 77.69 118 ALA A N 1
ATOM 912 C CA . ALA A 1 118 ? -12.343 4.342 -1.066 1.00 77.69 118 ALA A CA 1
ATOM 913 C C . ALA A 1 118 ? -11.998 5.467 -0.079 1.00 77.69 118 ALA A C 1
ATOM 915 O O . ALA A 1 118 ? -12.784 6.397 0.131 1.00 77.69 118 ALA A O 1
ATOM 916 N N . THR A 1 119 ? -10.833 5.370 0.549 1.00 80.31 119 THR A N 1
ATOM 917 C CA . THR A 1 119 ? -10.284 6.402 1.425 1.00 80.31 119 THR A CA 1
ATOM 918 C C . THR A 1 119 ? -8.888 6.744 0.944 1.00 80.31 119 THR A C 1
ATOM 920 O O . THR A 1 119 ? -7.982 5.919 1.024 1.00 80.31 119 THR A O 1
ATOM 923 N N . THR A 1 120 ? -8.718 7.969 0.459 1.00 80.75 120 THR A N 1
ATOM 924 C CA . THR A 1 120 ? -7.403 8.498 0.106 1.00 80.75 120 THR A CA 1
ATOM 925 C C . THR A 1 120 ? -6.665 8.902 1.377 1.00 80.75 120 THR A C 1
ATOM 927 O O . THR A 1 120 ? -7.195 9.629 2.221 1.00 80.75 120 THR A O 1
ATOM 930 N N . LEU A 1 121 ? -5.445 8.402 1.510 1.00 81.88 121 LEU A N 1
ATOM 931 C CA . LEU A 1 121 ? -4.473 8.715 2.541 1.00 81.88 121 LEU A CA 1
ATOM 932 C C . LEU A 1 121 ? -3.260 9.340 1.857 1.00 81.88 121 LEU A C 1
ATOM 934 O O . LEU A 1 121 ? -2.342 8.667 1.393 1.00 81.88 121 LEU A O 1
ATOM 938 N N . THR A 1 122 ? -3.272 10.662 1.778 1.00 76.88 122 THR A N 1
ATOM 939 C CA . THR A 1 122 ? -2.150 11.414 1.229 1.00 76.88 122 THR A CA 1
ATOM 940 C C . THR A 1 122 ? -1.156 11.684 2.352 1.00 76.88 122 THR A C 1
ATOM 942 O O . THR A 1 122 ? -1.408 12.526 3.213 1.00 76.88 122 THR A O 1
ATOM 945 N N . VAL A 1 123 ? -0.023 10.978 2.354 1.00 68.44 123 VAL A N 1
ATOM 946 C CA . VAL A 1 123 ? 1.078 11.192 3.309 1.00 68.44 123 VAL A CA 1
ATOM 947 C C . VAL A 1 123 ? 2.198 11.978 2.620 1.00 68.44 123 VAL A C 1
ATOM 949 O O . VAL A 1 123 ? 3.377 11.627 2.638 1.00 68.44 123 VAL A O 1
ATOM 952 N N . GLN A 1 124 ? 1.812 13.082 1.981 1.00 67.19 124 GLN A N 1
ATOM 953 C CA . GLN A 1 124 ? 2.746 14.007 1.348 1.00 67.19 124 GLN A CA 1
ATOM 954 C C . GLN A 1 124 ? 3.509 14.806 2.414 1.00 67.19 124 GLN A C 1
ATOM 956 O O . GLN A 1 124 ? 2.930 15.322 3.370 1.00 67.19 124 GLN A O 1
ATOM 961 N N . GLY A 1 125 ? 4.829 14.913 2.247 1.00 65.31 125 GLY A N 1
ATOM 962 C CA . GLY A 1 125 ? 5.704 15.717 3.108 1.00 65.31 125 GLY A CA 1
ATOM 963 C C . GLY A 1 125 ? 6.095 15.079 4.447 1.00 65.31 125 GLY A C 1
ATOM 964 O O . GLY A 1 125 ? 6.886 15.672 5.181 1.00 65.31 125 GLY A O 1
ATOM 965 N N . LYS A 1 126 ? 5.590 13.879 4.770 1.00 79.81 126 LYS A N 1
ATOM 966 C CA . LYS A 1 126 ? 6.042 13.093 5.927 1.00 79.81 126 LYS A CA 1
ATOM 967 C C . LYS A 1 126 ? 6.834 11.874 5.460 1.00 79.81 126 LYS A C 1
ATOM 969 O O . LYS A 1 126 ? 6.259 10.900 4.978 1.00 79.81 126 LYS A O 1
ATOM 974 N N . LYS A 1 127 ? 8.153 11.940 5.627 1.00 85.69 127 LYS A N 1
ATOM 975 C CA . LYS A 1 127 ? 9.081 10.835 5.368 1.00 85.69 127 LYS A CA 1
ATOM 976 C C . LYS A 1 127 ? 8.752 9.652 6.289 1.00 85.69 127 LYS A C 1
ATOM 978 O O . LYS A 1 127 ? 8.604 9.859 7.494 1.00 85.69 127 LYS A O 1
ATOM 983 N N . GLN A 1 128 ? 8.601 8.457 5.723 1.00 90.38 128 GLN A N 1
ATOM 984 C CA . GLN A 1 128 ? 8.407 7.217 6.485 1.00 90.38 128 GLN A CA 1
ATOM 985 C C . GLN A 1 128 ? 9.754 6.630 6.934 1.00 90.38 128 GLN A C 1
ATOM 987 O O . GLN A 1 128 ? 10.814 7.151 6.577 1.00 90.38 128 GLN A O 1
ATOM 992 N N . ASP A 1 129 ? 9.719 5.555 7.723 1.00 87.12 129 ASP A N 1
ATOM 993 C CA . ASP A 1 129 ? 10.916 4.941 8.323 1.00 87.12 129 ASP A CA 1
ATOM 994 C C . ASP A 1 129 ? 11.905 4.393 7.281 1.00 87.12 129 ASP A C 1
ATOM 996 O O . ASP A 1 129 ? 13.113 4.369 7.507 1.00 87.12 129 ASP A O 1
ATOM 1000 N N . ASP A 1 130 ? 11.403 4.001 6.112 1.00 89.25 130 ASP A N 1
ATOM 1001 C CA . ASP A 1 130 ? 12.199 3.574 4.955 1.00 89.25 130 ASP A CA 1
ATOM 1002 C C . ASP A 1 130 ? 12.783 4.743 4.141 1.00 89.25 130 ASP A C 1
ATOM 1004 O O . ASP A 1 130 ? 13.594 4.557 3.233 1.00 89.25 130 ASP A O 1
ATOM 1008 N N . GLY A 1 131 ? 12.388 5.963 4.486 1.00 88.25 131 GLY A N 1
ATOM 1009 C CA . GLY A 1 131 ? 12.864 7.195 3.908 1.00 88.25 131 GLY A CA 1
ATOM 1010 C C . GLY A 1 131 ? 12.088 7.733 2.706 1.00 88.25 131 GLY A C 1
ATOM 1011 O O . GLY A 1 131 ? 12.506 8.758 2.159 1.00 88.25 131 GLY A O 1
ATOM 1012 N N . TYR A 1 132 ? 10.965 7.124 2.328 1.00 90.00 132 TYR A N 1
ATOM 1013 C CA . TYR A 1 132 ? 10.155 7.578 1.195 1.00 90.00 132 TYR A CA 1
ATOM 1014 C C . TYR A 1 132 ? 8.923 8.375 1.639 1.00 90.00 132 TYR A C 1
ATOM 1016 O O . TYR A 1 132 ? 8.494 8.346 2.797 1.00 90.00 132 TYR A O 1
ATOM 1024 N N . HIS A 1 133 ? 8.361 9.124 0.694 1.00 90.31 133 HIS A N 1
ATOM 1025 C CA . HIS A 1 133 ? 7.020 9.689 0.787 1.00 90.31 133 HIS A CA 1
ATOM 1026 C C . HIS A 1 133 ? 6.033 8.786 0.062 1.00 90.31 133 HIS A C 1
ATOM 1028 O O . HIS A 1 133 ? 6.387 8.205 -0.961 1.00 90.31 133 HIS A O 1
ATOM 1034 N N . TYR A 1 134 ? 4.810 8.704 0.584 1.00 91.50 134 TYR A N 1
ATOM 1035 C CA . TYR A 1 134 ? 3.773 7.808 0.085 1.00 91.50 134 TYR A CA 1
ATOM 1036 C C . TYR A 1 134 ? 2.465 8.552 -0.153 1.00 91.50 134 TYR A C 1
ATOM 1038 O O . TYR A 1 134 ? 2.013 9.345 0.678 1.00 91.50 134 TYR A O 1
ATOM 1046 N N . GLU A 1 135 ? 1.808 8.207 -1.248 1.00 91.69 135 GLU A N 1
ATOM 1047 C CA . GLU A 1 135 ? 0.401 8.502 -1.478 1.00 91.69 135 GLU A CA 1
ATOM 1048 C C . GLU A 1 135 ? -0.330 7.179 -1.614 1.00 91.69 135 GLU A C 1
ATOM 1050 O O . GLU A 1 135 ? 0.075 6.327 -2.402 1.00 91.69 135 GLU A O 1
ATOM 1055 N N . ILE A 1 136 ? -1.359 6.980 -0.791 1.00 93.06 136 ILE A N 1
ATOM 1056 C CA . ILE A 1 136 ? -2.014 5.686 -0.643 1.00 93.06 136 ILE A CA 1
ATOM 1057 C C . ILE A 1 136 ? -3.517 5.870 -0.818 1.00 93.06 136 ILE A C 1
ATOM 1059 O O . ILE A 1 136 ? -4.133 6.699 -0.155 1.00 93.06 136 ILE A O 1
ATOM 1063 N N . THR A 1 137 ? -4.143 5.060 -1.659 1.00 91.50 137 THR A N 1
ATOM 1064 C CA . THR A 1 137 ? -5.600 4.913 -1.700 1.00 91.50 137 THR A CA 1
ATOM 1065 C C . THR A 1 137 ? -5.958 3.545 -1.154 1.00 91.50 137 THR A C 1
ATOM 1067 O O . THR A 1 137 ? -5.399 2.548 -1.593 1.00 91.50 137 THR A O 1
ATOM 1070 N N . MET A 1 138 ? -6.879 3.475 -0.192 1.00 90.19 138 MET A N 1
ATOM 1071 C CA . MET A 1 138 ? -7.298 2.205 0.403 1.00 90.19 138 MET A CA 1
ATOM 1072 C C . MET A 1 138 ? -8.795 1.942 0.249 1.00 90.19 138 MET A C 1
ATOM 1074 O O . MET A 1 138 ? -9.622 2.852 0.311 1.00 90.19 138 MET A O 1
ATOM 1078 N N . TRP A 1 139 ? -9.136 0.665 0.149 1.00 89.31 139 TRP A N 1
ATOM 1079 C CA . TRP A 1 139 ? -10.475 0.098 0.208 1.00 89.31 139 TRP A CA 1
ATOM 1080 C C . TRP A 1 139 ? -10.448 -1.033 1.226 1.00 89.31 139 TRP A C 1
ATOM 1082 O O . TRP A 1 139 ? -9.419 -1.656 1.460 1.00 89.31 139 TRP A O 1
ATOM 1092 N N . TYR A 1 140 ? -11.579 -1.338 1.837 1.00 84.38 140 TYR A N 1
ATOM 1093 C CA . TYR A 1 140 ? -11.616 -2.404 2.828 1.00 84.38 140 TYR A CA 1
ATOM 1094 C C . TYR A 1 140 ? -12.969 -3.084 2.856 1.00 84.38 140 TYR A C 1
ATOM 1096 O O . TYR A 1 140 ? -14.010 -2.512 2.503 1.00 84.38 140 TYR A O 1
ATOM 1104 N N . ASP A 1 141 ? -12.946 -4.315 3.336 1.00 81.81 141 ASP A N 1
ATOM 1105 C CA . ASP A 1 141 ? -14.123 -5.122 3.548 1.00 81.81 141 ASP A CA 1
ATOM 1106 C C . ASP A 1 141 ? -14.136 -5.785 4.936 1.00 81.81 141 ASP A C 1
ATOM 1108 O O . ASP A 1 141 ? -13.626 -5.233 5.910 1.00 81.81 141 ASP A O 1
ATOM 1112 N N . VAL A 1 142 ? -14.850 -6.905 5.064 1.00 76.81 142 VAL A N 1
ATOM 1113 C CA . VAL A 1 142 ? -14.995 -7.619 6.333 1.00 76.81 142 VAL A CA 1
ATOM 1114 C C . VAL A 1 142 ? -13.686 -8.290 6.764 1.00 76.81 142 VAL A C 1
ATOM 1116 O O . VAL A 1 142 ? -13.423 -8.303 7.962 1.00 76.81 142 VAL A O 1
ATOM 1119 N N . GLY A 1 143 ? -12.865 -8.805 5.848 1.00 80.75 143 GLY A N 1
ATOM 1120 C CA . GLY A 1 143 ? -11.616 -9.521 6.147 1.00 80.75 143 GLY A CA 1
ATOM 1121 C C . GLY A 1 143 ? -10.360 -8.827 5.620 1.00 80.75 1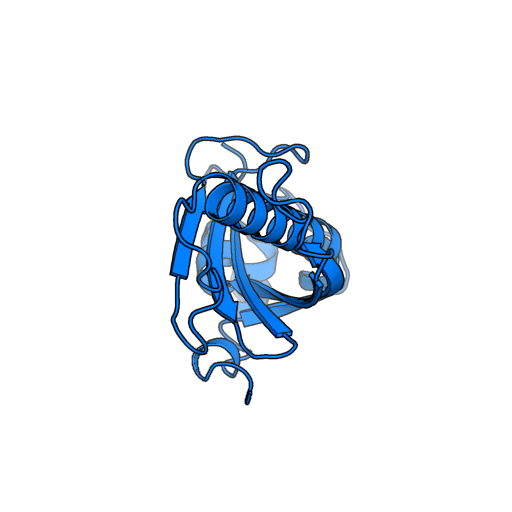43 GLY A C 1
ATOM 1122 O O . GLY A 1 143 ? -9.312 -8.901 6.257 1.00 80.75 143 GLY A O 1
ATOM 1123 N N . ASP A 1 144 ? -10.495 -8.087 4.526 1.00 90.00 144 ASP A N 1
ATOM 1124 C CA . ASP A 1 144 ? -9.385 -7.611 3.719 1.00 90.00 144 ASP A CA 1
ATOM 1125 C C . ASP A 1 144 ? -9.299 -6.081 3.679 1.00 90.00 144 ASP A C 1
ATOM 1127 O O . ASP A 1 144 ? -10.303 -5.355 3.721 1.00 90.00 144 ASP A O 1
ATOM 1131 N N . ILE A 1 145 ? -8.070 -5.593 3.547 1.00 90.50 145 ILE A N 1
ATOM 1132 C CA . ILE A 1 145 ? -7.725 -4.216 3.218 1.00 90.50 145 ILE A CA 1
ATOM 1133 C C . ILE A 1 145 ? -6.926 -4.251 1.920 1.00 90.50 145 ILE A C 1
ATOM 1135 O O . ILE A 1 145 ? -5.852 -4.837 1.840 1.00 90.50 145 ILE A O 1
ATOM 1139 N N . TYR A 1 146 ? -7.453 -3.592 0.901 1.00 92.50 146 TYR A N 1
ATOM 1140 C CA . TYR A 1 146 ? -6.783 -3.402 -0.374 1.00 92.50 146 TYR A CA 1
ATOM 1141 C C . TYR A 1 146 ? -6.231 -1.986 -0.410 1.00 92.50 146 TYR A C 1
ATOM 1143 O O . TYR A 1 146 ? -6.944 -1.041 -0.074 1.00 92.50 146 TYR A O 1
ATOM 1151 N N . LEU A 1 147 ? -4.985 -1.813 -0.825 1.00 93.81 147 LEU A N 1
ATOM 1152 C CA . LEU A 1 147 ? -4.390 -0.489 -0.960 1.00 93.81 147 LEU A CA 1
ATOM 1153 C C . LEU A 1 147 ? -3.584 -0.384 -2.246 1.00 93.81 147 LEU A C 1
ATOM 1155 O O . LEU A 1 147 ? -2.887 -1.315 -2.629 1.00 93.81 147 LEU A O 1
ATOM 1159 N N . ALA A 1 148 ? -3.685 0.766 -2.891 1.00 94.25 148 ALA A N 1
ATOM 1160 C CA . ALA A 1 148 ? -2.819 1.194 -3.967 1.00 94.25 148 ALA A CA 1
ATOM 1161 C C . ALA A 1 148 ? -1.899 2.290 -3.444 1.00 94.25 148 ALA A C 1
ATOM 1163 O O . ALA A 1 148 ? -2.358 3.156 -2.699 1.00 94.25 148 ALA A O 1
ATOM 1164 N N . PHE A 1 149 ? -0.628 2.266 -3.823 1.00 94.25 149 PHE A N 1
ATOM 1165 C CA . PHE A 1 149 ? 0.310 3.311 -3.447 1.00 94.25 149 PHE A CA 1
ATOM 1166 C C . PHE A 1 149 ? 1.271 3.665 -4.575 1.00 94.25 149 PHE A C 1
ATOM 1168 O O . PHE A 1 149 ? 1.648 2.820 -5.385 1.00 94.25 149 PHE A O 1
ATOM 1175 N N . HIS A 1 150 ? 1.735 4.905 -4.571 1.00 91.81 150 HIS A N 1
ATOM 1176 C CA . HIS A 1 150 ? 2.988 5.273 -5.212 1.00 91.81 150 HIS A CA 1
ATOM 1177 C C . HIS A 1 150 ? 3.873 5.989 -4.197 1.00 91.81 150 HIS A C 1
ATOM 1179 O O . HIS A 1 150 ? 3.398 6.551 -3.203 1.00 91.81 150 HIS A O 1
ATOM 1185 N N . CYS A 1 151 ? 5.179 5.932 -4.424 1.00 90.75 151 CYS A N 1
ATOM 1186 C CA . CYS A 1 151 ? 6.156 6.528 -3.536 1.00 90.75 151 CYS A CA 1
ATOM 1187 C C . CYS A 1 151 ? 7.269 7.239 -4.300 1.00 90.75 151 CYS A C 1
ATOM 1189 O O . CYS A 1 151 ? 7.550 6.958 -5.468 1.00 90.75 151 CYS A O 1
ATOM 1191 N N . TYR A 1 152 ? 7.907 8.188 -3.624 1.00 86.50 152 TYR A N 1
ATOM 1192 C CA . TYR A 1 152 ? 9.013 8.961 -4.172 1.00 86.50 152 TYR A CA 1
ATOM 1193 C C . TYR A 1 152 ? 9.980 9.391 -3.070 1.00 86.50 152 TYR A C 1
ATOM 1195 O O . TYR A 1 152 ? 9.597 9.585 -1.913 1.00 86.50 152 TYR A O 1
ATOM 1203 N N . HIS A 1 153 ? 11.251 9.548 -3.432 1.00 82.38 153 HIS A N 1
ATOM 1204 C CA . HIS A 1 153 ? 12.246 10.143 -2.546 1.00 82.38 153 HIS A CA 1
ATOM 1205 C C . HIS A 1 153 ? 12.341 11.646 -2.855 1.00 82.38 153 HIS A C 1
ATOM 1207 O O . HIS A 1 153 ? 12.517 11.985 -4.025 1.00 82.38 153 HIS A O 1
ATOM 1213 N N . PRO A 1 154 ? 12.190 12.547 -1.868 1.00 71.19 154 PRO A N 1
ATOM 1214 C CA . PRO A 1 154 ? 12.292 13.992 -2.087 1.00 71.19 154 PRO A CA 1
ATOM 1215 C C . PRO A 1 154 ? 13.692 14.421 -2.547 1.00 71.19 154 PRO A C 1
ATOM 1217 O O . PRO A 1 154 ? 14.675 13.725 -2.185 1.00 71.19 154 PRO A O 1
#

Radius of gyration: 16.43 Å; chains: 1; bounding box: 38×26×51 Å

pLDDT: mean 81.99, std 10.04, range [58.16, 96.81]

Secondary structure (DSSP, 8-state):
----GGGG-TTTEEEEEEEEEEEPPPTT-TT---EEEEEEEEEEHHHHHHH-HHHHHHHHSS-PPPPSS-S-TT---SSTTGGGHHHHHHHHHHHHHHHHHHHHH--SSS-S--TT--EEEEETT---TTS-EEEEEEEE-SSEEEEEEEEE--